Protein AF-A0A539D348-F1 (afdb_monomer)

Mean predicted aligned error: 15.84 Å

Sequence (169 aa):
MAIPADDLVQAFLWKHLVPAGDLLVGGRGRRAGFRRGLELEPGGPVRLVKGGTVKVPLRVPEHPILDKLHLELSDPPEGITLASVERSPGAMTLVLKAGDAAPEPGYADNLIVAVYLDQMVEPGKKKEKGKPKETAAPEVPEVKQKRRVQVGYLPAIPFELTGVAGKQK

Radius of gyration: 28.01 Å; Cα contacts (8 Å, |Δi|>4): 256; chains: 1; bounding box: 43×98×70 Å

Solvent-accessible surface area (backbone atoms only — not comparable to full-atom values): 11079 Å² total; per-residue (Å²): 134,89,76,94,78,86,90,79,86,80,92,75,87,85,80,81,87,72,84,75,92,72,87,85,82,83,85,89,60,103,70,50,77,69,72,74,44,60,39,72,62,92,76,75,62,46,71,39,26,72,64,33,73,38,80,46,57,26,40,32,68,80,53,95,58,63,86,47,52,46,79,43,70,49,87,58,60,63,39,50,44,76,74,48,75,51,79,53,94,47,31,37,31,40,30,39,31,27,34,84,64,31,71,61,64,73,46,68,53,69,49,38,34,36,32,28,35,64,38,76,49,75,90,76,80,81,84,74,90,75,89,83,91,83,90,78,88,77,96,68,84,85,73,71,52,67,46,76,38,80,75,50,66,54,75,68,44,45,31,33,32,33,88,55,90,72,77,85,125

pLDDT: mean 70.24, std 17.83, range [31.02, 91.0]

Nearest PDB structures (foldseek):
  1p53-assembly2_B  TM=5.307E-01  e=6.116E-02  Homo sapiens
  2c9a-assembly1_A  TM=5.011E-01  e=8.019E-02  Homo sapiens
  2oz4-assembly1_A  TM=5.112E-01  e=1.110E-01  Homo sapiens
  4oia-assembly1_A  TM=5.017E-01  e=2.245E-01  Homo sapiens
  1z7z-assembly1_I  TM=5.156E-01  e=3.656E-01  Homo sapiens

Foldseek 3Di:
DDDDDDDDDDDDPDDDDDDDPDDDDDDDDPPCPFQVFWAWDPDDAAEAEAQDKGKTKIFGADDPQVVQKDKFWDPDDWQKGFPDWDDDHRMIITIIGRYNRHDDAFDKDWIKMWIKGFDQDDPDDPPDPDDDDDDDDDDDDPPRDRDIDTPGIHPIRIHGYHNDPDDPD

Secondary structure (DSSP, 8-state):
-----------------PPPS--------TTHHHHTS-EE-SSSSEEEETT-EEEEEEE----TTGGGEEEEEESPPTTEEEEEEEEETTEEEEEEEE-TTPPPTT-EEEEEEEEEEEEE--S------S---------------EEEEEEEEPPPEEEEEESS-----

Structure (mmCIF, N/CA/C/O backbone):
data_AF-A0A539D348-F1
#
_entry.id   AF-A0A539D348-F1
#
loop_
_atom_site.group_PDB
_atom_site.id
_atom_site.type_symbol
_atom_site.label_atom_id
_atom_site.label_alt_id
_atom_site.label_comp_id
_atom_site.label_asym_id
_atom_site.label_entity_id
_atom_site.label_seq_id
_atom_site.pdbx_PDB_ins_code
_atom_site.Cartn_x
_atom_site.Cartn_y
_atom_site.Cartn_z
_atom_site.occupancy
_atom_site.B_iso_or_equiv
_atom_site.auth_seq_id
_atom_site.auth_comp_id
_atom_site.auth_asym_id
_atom_site.auth_atom_id
_atom_site.pdbx_PDB_model_num
ATOM 1 N N . MET A 1 1 ? -24.978 -76.503 -30.834 1.00 37.69 1 MET A N 1
ATOM 2 C CA . MET A 1 1 ? -23.836 -75.581 -30.646 1.00 37.69 1 MET A CA 1
ATOM 3 C C . MET A 1 1 ? -24.172 -74.261 -31.316 1.00 37.69 1 MET A C 1
ATOM 5 O O . MET A 1 1 ? -24.833 -74.300 -32.342 1.00 37.69 1 MET A O 1
ATOM 9 N N . ALA A 1 2 ? -23.672 -73.168 -30.731 1.00 42.31 2 ALA A N 1
ATOM 10 C CA . ALA A 1 2 ? -23.775 -71.765 -31.145 1.00 42.31 2 ALA A CA 1
ATOM 11 C C . ALA A 1 2 ? -25.169 -71.116 -31.012 1.00 42.31 2 ALA A C 1
ATOM 13 O O . ALA A 1 2 ? -26.148 -71.550 -31.609 1.00 42.31 2 ALA A O 1
ATOM 14 N N . ILE A 1 3 ? -25.215 -70.070 -30.185 1.00 47.94 3 ILE A N 1
ATOM 15 C CA . ILE A 1 3 ? -26.361 -69.200 -29.897 1.00 47.94 3 ILE A CA 1
ATOM 16 C C . ILE A 1 3 ? -25.990 -67.819 -30.464 1.00 47.94 3 ILE A C 1
ATOM 18 O O . ILE A 1 3 ? -24.858 -67.388 -30.224 1.00 47.94 3 ILE A O 1
ATOM 22 N N . PRO A 1 4 ? -26.868 -67.137 -31.222 1.00 47.34 4 PRO A N 1
ATOM 23 C CA . PRO A 1 4 ? -26.588 -65.791 -31.712 1.00 47.34 4 PRO A CA 1
ATOM 24 C C . PRO A 1 4 ? -26.564 -64.795 -30.545 1.00 47.34 4 PRO A C 1
ATOM 26 O O . PRO A 1 4 ? -27.421 -64.847 -29.664 1.00 47.34 4 PRO A O 1
ATOM 29 N N . ALA A 1 5 ? -25.569 -63.910 -30.535 1.00 64.06 5 ALA A N 1
ATOM 30 C CA . ALA A 1 5 ? -25.436 -62.828 -29.568 1.00 64.06 5 ALA A CA 1
ATOM 31 C C . ALA A 1 5 ? -25.594 -61.494 -30.301 1.00 64.06 5 ALA A C 1
ATOM 33 O O . ALA A 1 5 ? -24.906 -61.261 -31.294 1.00 64.06 5 ALA A O 1
ATOM 34 N N . ASP A 1 6 ? -26.489 -60.642 -29.808 1.00 58.69 6 ASP A N 1
ATOM 35 C CA . ASP A 1 6 ? -26.603 -59.262 -30.270 1.00 58.69 6 ASP A CA 1
ATOM 36 C C . ASP A 1 6 ? -25.549 -58.389 -29.578 1.00 58.69 6 ASP A C 1
ATOM 38 O O . ASP A 1 6 ? -25.358 -58.461 -28.361 1.00 58.69 6 ASP A O 1
ATOM 42 N N . ASP A 1 7 ? -24.868 -57.558 -30.369 1.00 52.66 7 ASP A N 1
ATOM 43 C CA . ASP A 1 7 ? -23.900 -56.570 -29.897 1.00 52.66 7 ASP A CA 1
ATOM 44 C C . ASP A 1 7 ? -24.631 -55.271 -29.527 1.00 52.66 7 ASP A C 1
ATOM 46 O O . ASP A 1 7 ? -25.045 -54.490 -30.387 1.00 52.66 7 ASP A O 1
ATOM 50 N N . LEU A 1 8 ? -24.835 -55.062 -28.225 1.00 56.28 8 LEU A N 1
ATOM 51 C CA . LEU A 1 8 ? -25.391 -53.831 -27.670 1.00 56.28 8 LEU A CA 1
ATOM 52 C C . LEU A 1 8 ? -24.298 -53.094 -26.898 1.00 56.28 8 LEU A C 1
ATOM 54 O O . LEU A 1 8 ? -24.002 -53.418 -25.748 1.00 56.28 8 LEU A O 1
ATOM 58 N N . VAL A 1 9 ? -23.732 -52.054 -27.507 1.00 60.88 9 VAL A N 1
ATOM 59 C CA . VAL A 1 9 ? -22.861 -51.109 -26.799 1.00 60.88 9 VAL A CA 1
ATOM 60 C C . VAL A 1 9 ? -23.666 -49.929 -26.255 1.00 60.88 9 VAL A C 1
ATOM 62 O O . VAL A 1 9 ? -24.394 -49.253 -26.979 1.00 60.88 9 VAL A O 1
ATOM 65 N N . GLN A 1 10 ? -23.491 -49.647 -24.962 1.00 69.06 10 GLN A N 1
ATOM 66 C CA . GLN A 1 10 ? -24.018 -48.467 -24.276 1.00 69.06 10 GLN A CA 1
ATOM 67 C C . GLN A 1 10 ? -22.854 -47.512 -23.965 1.00 69.06 10 GLN A C 1
ATOM 69 O O . GLN A 1 10 ? -21.947 -47.852 -23.208 1.00 69.06 10 GLN A O 1
ATOM 74 N N . ALA A 1 11 ? -22.860 -46.308 -24.545 1.00 56.47 11 ALA A N 1
ATOM 75 C CA . ALA A 1 11 ? -21.804 -45.316 -24.349 1.00 56.47 11 ALA A CA 1
ATOM 76 C C . ALA A 1 11 ? -22.177 -44.304 -23.254 1.00 56.47 11 ALA A C 1
ATOM 78 O O . ALA A 1 11 ? -22.880 -43.335 -23.520 1.00 56.47 11 ALA A O 1
ATOM 79 N N . PHE A 1 12 ? -21.642 -44.479 -22.043 1.00 64.75 12 PHE A N 1
ATOM 80 C CA . PHE A 1 12 ? -21.545 -43.399 -21.054 1.00 64.75 12 PHE A CA 1
ATOM 81 C C . PHE A 1 12 ? -20.186 -43.459 -20.358 1.00 64.75 12 PHE A C 1
ATOM 83 O O . PHE A 1 12 ? -20.025 -44.055 -19.298 1.00 64.75 12 PHE A O 1
ATOM 90 N N . LEU A 1 13 ? -19.178 -42.831 -20.964 1.00 49.59 13 LEU A N 1
ATOM 91 C CA . LEU A 1 13 ? -17.936 -42.542 -20.258 1.00 49.59 13 LEU A CA 1
ATOM 92 C C . LEU A 1 13 ? -18.181 -41.337 -19.338 1.00 49.59 13 LEU A C 1
ATOM 94 O O . LEU A 1 13 ? -18.102 -40.189 -19.777 1.00 49.59 13 LEU A O 1
ATOM 98 N N . TRP A 1 14 ? -18.499 -41.586 -18.068 1.00 48.38 14 TRP A N 1
ATOM 99 C CA . TRP A 1 14 ? -18.578 -40.530 -17.059 1.00 48.38 14 TRP A CA 1
ATOM 100 C C . TRP A 1 14 ? -17.188 -39.932 -16.804 1.00 48.38 14 TRP A C 1
ATOM 102 O O . TRP A 1 14 ? -16.287 -40.596 -16.294 1.00 48.38 14 TRP A O 1
ATOM 112 N N . LYS A 1 15 ? -17.011 -38.654 -17.160 1.00 63.09 15 LYS A N 1
ATOM 113 C CA . LYS A 1 15 ? -15.868 -37.834 -16.742 1.00 63.09 15 LYS A CA 1
ATOM 114 C C . LYS A 1 15 ? -16.348 -36.809 -15.720 1.00 63.09 15 LYS A C 1
ATOM 116 O O . LYS A 1 15 ? -16.982 -35.825 -16.080 1.00 63.09 15 LYS A O 1
ATOM 121 N N . HIS A 1 16 ? -16.032 -37.034 -14.453 1.00 65.56 16 HIS A N 1
ATOM 122 C CA . HIS A 1 16 ? -16.182 -36.048 -13.381 1.00 65.56 16 HIS A CA 1
ATOM 123 C C . HIS A 1 16 ? -14.889 -35.225 -13.307 1.00 65.56 16 HIS A C 1
ATOM 125 O O . HIS A 1 16 ? -13.806 -35.793 -13.153 1.00 65.56 16 HIS A O 1
ATOM 131 N N . LEU A 1 17 ? -14.985 -33.899 -13.434 1.00 58.25 17 LEU A N 1
ATOM 132 C CA . LEU A 1 17 ? -13.872 -32.996 -13.134 1.00 58.25 17 LEU A CA 1
ATOM 133 C C . LEU A 1 17 ? -13.769 -32.865 -11.612 1.00 58.25 17 LEU A C 1
ATOM 135 O O . LEU A 1 17 ? -14.694 -32.377 -10.968 1.00 58.25 17 LEU A O 1
ATOM 139 N N . VAL A 1 18 ? -12.657 -33.324 -11.044 1.00 71.38 18 VAL A N 1
ATOM 140 C CA . VAL A 1 18 ? -12.351 -33.138 -9.621 1.00 71.38 18 VAL A CA 1
ATOM 141 C C . VAL A 1 18 ? -11.630 -31.795 -9.461 1.00 71.38 18 VAL A C 1
ATOM 143 O O . VAL A 1 18 ? -10.751 -31.499 -10.278 1.00 71.38 18 VAL A O 1
ATOM 146 N N . PRO A 1 19 ? -11.971 -30.972 -8.451 1.00 66.31 19 PRO A N 1
ATOM 147 C CA . PRO A 1 19 ? -11.222 -29.759 -8.148 1.00 66.31 19 PRO A CA 1
ATOM 148 C C . PRO A 1 19 ? -9.735 -30.076 -7.956 1.00 66.31 19 PRO A C 1
ATOM 150 O O . PRO A 1 19 ? -9.380 -30.988 -7.209 1.00 66.31 19 PRO A O 1
ATOM 153 N N . ALA A 1 20 ? -8.862 -29.339 -8.641 1.00 70.44 20 ALA A N 1
ATOM 154 C CA . ALA A 1 20 ? -7.431 -29.421 -8.378 1.00 70.44 20 ALA A CA 1
ATOM 155 C C . ALA A 1 20 ? -7.153 -28.903 -6.956 1.00 70.44 20 ALA A C 1
ATOM 157 O O . ALA A 1 20 ? -7.705 -27.876 -6.567 1.00 70.44 20 ALA A O 1
ATOM 158 N N . GLY A 1 21 ? -6.318 -29.621 -6.196 1.00 68.00 21 GLY A N 1
ATOM 159 C CA . GLY A 1 21 ? -6.021 -29.288 -4.797 1.00 68.00 21 GLY A CA 1
ATOM 160 C C . GLY A 1 21 ? -5.325 -27.938 -4.626 1.00 68.00 21 GLY A C 1
ATOM 161 O O . GLY A 1 21 ? -5.661 -27.206 -3.707 1.00 68.00 21 GLY A O 1
ATOM 162 N N . ASP A 1 22 ? -4.436 -27.581 -5.558 1.00 58.84 22 ASP A N 1
ATOM 163 C CA . ASP A 1 22 ? -3.673 -26.336 -5.517 1.00 58.84 22 ASP A CA 1
ATOM 164 C C . ASP A 1 22 ? -3.619 -25.670 -6.895 1.00 58.84 22 ASP A C 1
ATOM 166 O O . ASP A 1 22 ? -3.422 -26.321 -7.927 1.00 58.84 22 ASP A O 1
ATOM 170 N N . LEU A 1 23 ? -3.745 -24.343 -6.908 1.00 58.50 23 LEU A N 1
ATOM 171 C CA . LEU A 1 23 ? -3.564 -23.511 -8.093 1.00 58.50 23 LEU A CA 1
ATOM 172 C C . LEU A 1 23 ? -2.229 -22.764 -7.983 1.00 58.50 23 LEU A C 1
ATOM 174 O O . LEU A 1 23 ? -2.104 -21.790 -7.243 1.00 58.50 23 LEU A O 1
ATOM 178 N N . LEU A 1 24 ? -1.222 -23.199 -8.741 1.00 61.78 24 LEU A N 1
ATOM 179 C CA . LEU A 1 24 ? 0.083 -22.537 -8.788 1.00 61.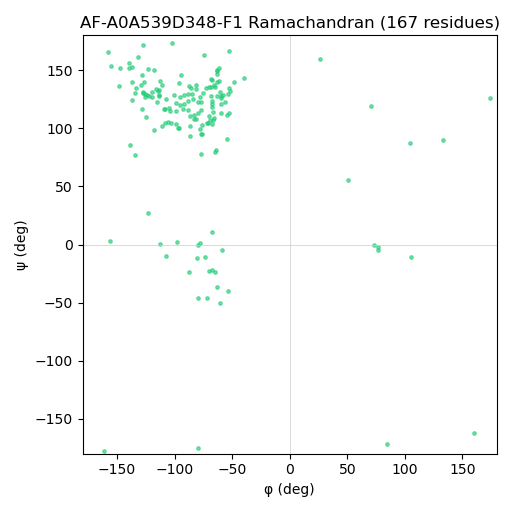78 24 LEU A CA 1
ATOM 180 C C . LEU A 1 24 ? 0.116 -21.495 -9.913 1.00 61.78 24 LEU A C 1
ATOM 182 O O . LEU A 1 24 ? -0.041 -21.824 -11.088 1.00 61.78 24 LEU A O 1
ATOM 186 N N . VAL A 1 25 ? 0.372 -20.231 -9.566 1.00 59.22 25 VAL A N 1
ATOM 187 C CA . VAL A 1 25 ? 0.508 -19.135 -10.538 1.00 59.22 25 VAL A CA 1
ATOM 188 C C . VAL A 1 25 ? 1.981 -18.772 -10.724 1.00 59.22 25 VAL A C 1
ATOM 190 O O . VAL A 1 25 ? 2.637 -18.257 -9.822 1.00 59.22 25 VAL A O 1
ATOM 193 N N . GLY A 1 26 ? 2.504 -19.000 -11.931 1.00 55.69 26 GLY A N 1
ATOM 194 C CA . GLY A 1 26 ? 3.859 -18.608 -12.327 1.00 55.69 26 GLY A CA 1
ATOM 195 C C . GLY A 1 26 ? 3.883 -17.276 -13.080 1.00 55.69 26 GLY A C 1
ATOM 196 O O . GLY A 1 26 ? 3.634 -17.228 -14.284 1.00 55.69 26 GLY A O 1
ATOM 197 N N . GLY A 1 27 ? 4.227 -16.178 -12.407 1.00 57.44 27 GLY A N 1
ATOM 198 C CA . GLY A 1 27 ? 4.362 -14.866 -13.049 1.00 57.44 27 GLY A CA 1
ATOM 199 C C . GLY A 1 27 ? 5.675 -14.712 -13.829 1.00 57.44 27 GLY A C 1
ATOM 200 O O . GLY A 1 27 ? 6.708 -14.376 -13.249 1.00 57.44 27 GLY A O 1
ATOM 201 N N . ARG A 1 28 ? 5.668 -14.882 -15.160 1.00 50.03 28 ARG A N 1
ATOM 202 C CA . ARG A 1 28 ? 6.849 -14.603 -16.005 1.00 50.03 28 ARG A CA 1
ATOM 203 C C . ARG A 1 28 ? 6.884 -13.126 -16.418 1.00 50.03 28 ARG A C 1
ATOM 205 O O . ARG A 1 28 ? 6.300 -12.737 -17.423 1.00 50.03 28 ARG A O 1
ATOM 212 N N . GLY A 1 29 ? 7.593 -12.290 -15.654 1.00 50.38 29 GLY A N 1
ATOM 213 C CA . GLY A 1 29 ? 7.714 -10.851 -15.924 1.00 50.38 29 GLY A CA 1
ATOM 214 C C . GLY A 1 29 ? 9.158 -10.343 -15.955 1.00 50.38 29 GLY A C 1
ATOM 215 O O . GLY A 1 29 ? 9.827 -10.291 -14.929 1.00 50.38 29 GLY A O 1
ATOM 216 N N . ARG A 1 30 ? 9.612 -9.847 -17.115 1.00 52.16 30 ARG A N 1
ATOM 217 C CA . ARG A 1 30 ? 10.934 -9.216 -17.363 1.00 52.16 30 ARG A CA 1
ATOM 218 C C . ARG A 1 30 ? 11.141 -7.859 -16.645 1.00 52.16 30 ARG A C 1
ATOM 220 O O . ARG A 1 30 ? 12.076 -7.138 -16.964 1.00 52.16 30 ARG A O 1
ATOM 227 N N . ARG A 1 31 ? 10.251 -7.484 -15.716 1.00 52.47 31 ARG A N 1
ATOM 228 C CA . ARG A 1 31 ? 10.205 -6.189 -14.998 1.00 52.47 31 ARG A CA 1
ATOM 229 C C . ARG A 1 31 ? 10.259 -6.359 -13.471 1.00 52.47 31 ARG A C 1
ATOM 231 O O . ARG A 1 31 ? 9.721 -5.546 -12.729 1.00 52.47 31 ARG A O 1
ATOM 238 N N . ALA A 1 32 ? 10.872 -7.444 -13.003 1.00 51.22 32 ALA A N 1
ATOM 239 C CA . ALA A 1 32 ? 10.893 -7.818 -11.590 1.00 51.22 32 ALA A CA 1
ATOM 240 C C . ALA A 1 32 ? 11.812 -6.949 -10.706 1.00 51.22 32 ALA A C 1
ATOM 242 O O . ALA A 1 32 ? 11.725 -7.058 -9.491 1.00 51.22 32 ALA A O 1
ATOM 243 N N . GLY A 1 33 ? 12.668 -6.096 -11.283 1.00 53.50 33 GLY A N 1
ATOM 244 C CA . GLY A 1 33 ? 13.679 -5.347 -10.524 1.00 53.50 33 GLY A CA 1
ATOM 245 C C . GLY A 1 33 ? 13.088 -4.420 -9.460 1.00 53.50 33 GLY A C 1
ATOM 246 O O . GLY A 1 33 ? 13.465 -4.511 -8.302 1.00 53.50 33 GLY A O 1
ATOM 247 N N . PHE A 1 34 ? 12.105 -3.594 -9.831 1.00 55.59 34 PHE A N 1
ATOM 248 C CA . PHE A 1 34 ? 11.458 -2.690 -8.877 1.00 55.59 34 PHE A CA 1
ATOM 249 C C . PHE A 1 34 ? 10.562 -3.449 -7.890 1.00 55.59 34 PHE A C 1
ATOM 251 O O . PHE A 1 34 ? 10.666 -3.258 -6.691 1.00 55.59 34 PHE A O 1
ATOM 258 N N . ARG A 1 35 ? 9.727 -4.377 -8.379 1.00 55.38 35 ARG A N 1
ATOM 259 C CA . ARG A 1 35 ? 8.721 -5.076 -7.557 1.00 55.38 35 ARG A CA 1
ATOM 260 C C . ARG A 1 35 ? 9.309 -5.966 -6.455 1.00 55.38 35 ARG A C 1
ATOM 262 O O . ARG A 1 35 ? 8.604 -6.264 -5.505 1.00 55.38 35 ARG A O 1
ATOM 269 N N . ARG A 1 36 ? 10.557 -6.427 -6.596 1.00 56.88 36 ARG A N 1
ATOM 270 C CA . ARG A 1 36 ? 11.183 -7.380 -5.663 1.00 56.88 36 ARG A CA 1
ATOM 271 C C . ARG A 1 36 ? 11.737 -6.758 -4.384 1.00 56.88 36 ARG A C 1
ATOM 273 O O . ARG A 1 36 ? 12.098 -7.515 -3.497 1.00 56.88 36 ARG A O 1
ATOM 280 N N . GLY A 1 37 ? 11.836 -5.434 -4.301 1.00 62.59 37 GLY A N 1
ATOM 281 C CA . GLY A 1 37 ? 12.441 -4.777 -3.142 1.00 62.59 37 GLY A CA 1
ATOM 282 C C . GLY A 1 37 ? 11.487 -3.958 -2.282 1.00 62.59 37 GLY A C 1
ATOM 283 O O . GLY A 1 37 ? 11.953 -3.354 -1.325 1.00 62.59 37 GLY A O 1
ATOM 284 N N . LEU A 1 38 ? 10.194 -3.890 -2.623 1.00 71.88 38 LEU A N 1
ATOM 285 C CA . LEU A 1 38 ? 9.224 -3.182 -1.790 1.00 71.88 38 LEU A CA 1
ATOM 286 C C . LEU A 1 38 ? 8.767 -4.107 -0.675 1.00 71.88 38 LEU A C 1
ATOM 288 O O . LEU A 1 38 ? 8.069 -5.088 -0.929 1.00 71.88 38 LEU A O 1
ATOM 292 N N . GLU A 1 39 ? 9.158 -3.770 0.543 1.00 78.19 39 GLU A N 1
ATOM 293 C CA . GLU A 1 39 ? 8.853 -4.546 1.734 1.00 78.19 39 GLU A CA 1
ATOM 294 C C . GLU A 1 39 ? 8.140 -3.651 2.746 1.00 78.19 39 GLU A C 1
ATOM 296 O O . GLU A 1 39 ? 8.586 -2.542 3.046 1.00 78.19 39 GLU A O 1
ATOM 301 N N . LEU A 1 40 ? 6.999 -4.123 3.247 1.00 80.69 40 LEU A N 1
ATOM 302 C CA . LEU A 1 40 ? 6.325 -3.490 4.373 1.00 80.69 40 LEU A CA 1
ATOM 303 C C . LEU A 1 40 ? 7.158 -3.732 5.629 1.00 80.69 40 LEU A C 1
ATOM 305 O O . LEU A 1 40 ? 7.623 -4.851 5.843 1.00 80.69 40 LEU A O 1
ATOM 309 N N . GLU A 1 41 ? 7.355 -2.702 6.452 1.00 75.75 41 GLU A N 1
ATOM 310 C CA . GLU A 1 41 ? 8.101 -2.890 7.690 1.00 75.75 41 GLU A CA 1
ATOM 311 C C . GLU A 1 41 ? 7.405 -3.944 8.576 1.00 75.75 41 GLU A C 1
ATOM 313 O O . GLU A 1 41 ? 6.195 -3.852 8.808 1.00 75.75 41 GLU A O 1
ATOM 318 N N . PRO A 1 42 ? 8.125 -4.981 9.042 1.00 61.91 42 PRO A N 1
ATOM 319 C CA . PRO A 1 42 ? 7.519 -6.044 9.830 1.00 61.91 42 PRO A CA 1
ATOM 320 C C . PRO A 1 42 ? 7.033 -5.491 11.176 1.00 61.91 42 PRO A C 1
ATOM 322 O O . PRO A 1 42 ? 7.835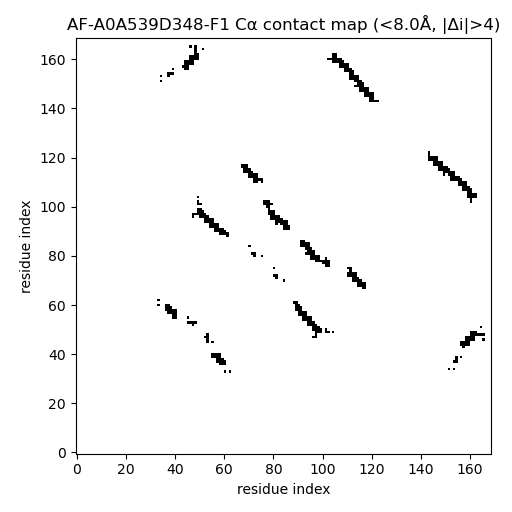 -5.166 12.047 1.00 61.91 42 PRO A O 1
ATOM 325 N N . GLY A 1 43 ? 5.712 -5.389 11.347 1.00 67.06 43 GLY A N 1
ATOM 326 C CA . GLY A 1 43 ? 5.109 -4.816 12.560 1.00 67.06 43 GLY A CA 1
ATOM 327 C C . GLY A 1 43 ? 3.680 -5.270 12.876 1.00 67.06 43 GLY A C 1
ATOM 328 O O . GLY A 1 43 ? 3.104 -4.805 13.857 1.00 67.06 43 GLY A O 1
ATOM 329 N N . GLY A 1 44 ? 3.110 -6.189 12.088 1.00 77.44 44 GLY A N 1
ATOM 330 C CA . GLY A 1 44 ? 1.710 -6.609 12.218 1.00 77.44 44 GLY A CA 1
ATOM 331 C C . GLY A 1 44 ? 0.727 -5.685 11.480 1.00 77.44 44 GLY A C 1
ATOM 332 O O . GLY A 1 44 ? 1.159 -4.833 10.701 1.00 77.44 44 GLY A O 1
A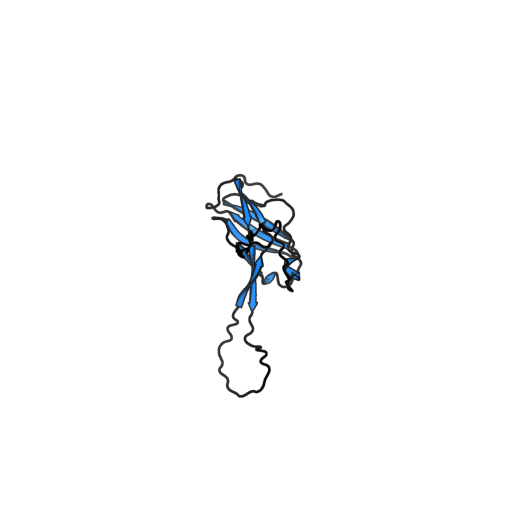TOM 333 N N . PRO A 1 45 ? -0.592 -5.872 11.672 1.00 82.81 45 PRO A N 1
ATOM 334 C CA . PRO A 1 45 ? -1.607 -5.071 10.995 1.00 82.81 45 PRO A CA 1
ATOM 335 C C . PRO A 1 45 ? -1.521 -3.594 11.394 1.00 82.81 45 PRO A C 1
ATOM 337 O O . PRO A 1 45 ? -1.317 -3.240 12.560 1.00 82.81 45 PRO A O 1
ATOM 340 N N . VAL A 1 46 ? -1.703 -2.715 10.412 1.00 86.12 46 VAL A N 1
ATOM 341 C CA . VAL A 1 46 ? -1.728 -1.266 10.598 1.00 86.12 46 VAL A CA 1
ATOM 342 C C . VAL A 1 46 ? -2.970 -0.886 11.398 1.00 86.12 46 VAL A C 1
ATOM 344 O O . VAL A 1 46 ? -4.098 -1.080 10.955 1.00 86.12 46 VAL A O 1
ATOM 347 N N . ARG A 1 47 ? -2.773 -0.302 12.579 1.00 88.38 47 ARG A N 1
ATOM 348 C CA . ARG A 1 47 ? -3.878 0.154 13.429 1.00 88.38 47 ARG A CA 1
ATOM 349 C C . ARG A 1 47 ? -4.338 1.535 12.986 1.00 88.38 47 ARG A C 1
ATOM 351 O O . ARG A 1 47 ? -3.638 2.525 13.195 1.00 88.38 47 ARG A O 1
ATOM 358 N N . LEU A 1 48 ? -5.513 1.590 12.373 1.00 87.19 48 LEU A N 1
ATOM 359 C CA . LEU A 1 48 ? -6.186 2.829 12.000 1.00 87.19 48 LEU A CA 1
ATOM 360 C C . LEU A 1 48 ? -7.163 3.229 13.098 1.00 87.19 48 LEU A C 1
ATOM 362 O O . LEU A 1 48 ? -7.769 2.385 13.748 1.00 87.19 48 LEU A O 1
ATOM 366 N N . VAL A 1 49 ? -7.321 4.529 13.302 1.00 86.44 49 VAL A N 1
ATOM 367 C CA . VAL A 1 49 ? -8.270 5.092 14.266 1.00 86.44 49 VAL A CA 1
ATOM 368 C C . VAL A 1 49 ? -9.282 5.872 13.459 1.00 86.44 49 VAL A C 1
ATOM 370 O O . VAL A 1 49 ? -8.891 6.628 12.570 1.00 86.44 49 VAL A O 1
ATOM 373 N N . LYS A 1 50 ? -10.568 5.704 13.751 1.00 84.81 50 LYS A N 1
ATOM 374 C CA . LYS A 1 50 ? -11.623 6.466 13.079 1.00 84.81 50 LYS A CA 1
ATOM 375 C C . LYS A 1 50 ? -11.404 7.974 13.282 1.00 84.81 50 LYS A C 1
ATOM 377 O O . LYS A 1 50 ? -11.164 8.415 14.402 1.00 84.81 50 LYS A O 1
ATOM 382 N N . GLY A 1 51 ? -11.418 8.746 12.195 1.00 81.62 51 GLY A N 1
ATOM 383 C CA . GLY A 1 51 ? -11.062 10.174 12.183 1.00 81.62 51 GLY A CA 1
ATOM 384 C C . GLY A 1 51 ? -9.551 10.466 12.240 1.00 81.62 51 GLY A C 1
ATOM 385 O O . GLY A 1 51 ? -9.145 11.629 12.206 1.00 81.62 51 GLY A O 1
ATOM 386 N N . GLY A 1 52 ? -8.709 9.436 12.339 1.00 85.00 52 GLY A N 1
ATOM 387 C CA . GLY A 1 52 ? -7.267 9.542 12.524 1.00 85.00 52 GLY A CA 1
ATOM 388 C C . GLY A 1 52 ? -6.449 9.297 11.257 1.00 85.00 52 GLY A C 1
ATOM 389 O O . GLY A 1 52 ? -6.946 8.882 10.207 1.00 85.00 52 GLY A O 1
ATOM 390 N N . THR A 1 53 ? -5.146 9.524 11.399 1.00 88.25 53 THR A N 1
ATOM 391 C CA . THR A 1 53 ? -4.147 9.323 10.348 1.00 88.25 53 THR A CA 1
ATOM 392 C C . THR A 1 53 ? -3.031 8.427 10.876 1.00 88.25 53 THR A C 1
ATOM 394 O O . THR A 1 53 ? -2.598 8.598 12.016 1.00 88.25 53 THR A O 1
ATOM 397 N N . VAL A 1 54 ? -2.541 7.500 10.055 1.00 89.44 54 VAL A N 1
ATOM 398 C CA . VAL A 1 54 ? -1.455 6.571 10.398 1.00 89.44 54 VAL A CA 1
ATOM 399 C C . VAL A 1 54 ? -0.360 6.615 9.336 1.00 89.44 54 VAL A C 1
ATOM 401 O O . VAL A 1 54 ? -0.638 6.812 8.149 1.00 89.44 54 VAL A O 1
ATOM 404 N N . LYS A 1 55 ? 0.893 6.439 9.764 1.00 90.12 55 LYS A N 1
ATOM 405 C CA . LYS A 1 55 ? 2.050 6.357 8.871 1.00 90.12 55 LYS A CA 1
ATOM 406 C C . LYS A 1 55 ? 2.443 4.894 8.688 1.00 90.12 55 LYS A C 1
ATOM 408 O O . LYS A 1 55 ? 2.614 4.166 9.662 1.00 90.12 55 LYS A O 1
ATOM 413 N N . VAL A 1 56 ? 2.585 4.474 7.438 1.00 87.69 56 VAL A N 1
ATOM 414 C CA . VAL A 1 56 ? 2.976 3.114 7.065 1.00 87.69 56 VAL A CA 1
ATOM 415 C C . VAL A 1 56 ? 4.300 3.183 6.307 1.00 87.69 56 VAL A C 1
ATOM 417 O O . VAL A 1 56 ? 4.300 3.525 5.120 1.00 87.69 56 VAL A O 1
ATOM 420 N N . PRO A 1 57 ? 5.431 2.928 6.984 1.00 87.94 57 PRO A N 1
ATOM 421 C CA . PRO A 1 57 ? 6.736 2.906 6.344 1.00 87.94 57 PRO A CA 1
ATOM 422 C C . PRO A 1 57 ? 6.896 1.655 5.470 1.00 87.94 57 PRO A C 1
ATOM 424 O O . PRO A 1 57 ? 6.582 0.529 5.860 1.00 87.94 57 PRO A O 1
ATOM 427 N N . LEU A 1 58 ? 7.413 1.867 4.267 1.00 86.50 58 LEU A N 1
ATOM 428 C CA . LEU A 1 58 ? 7.79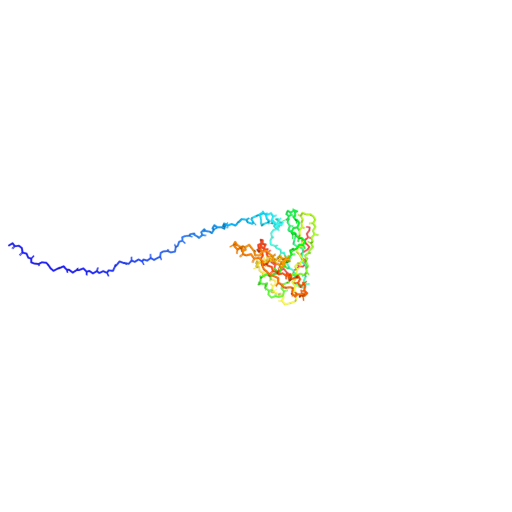4 0.843 3.307 1.00 86.50 58 LEU A CA 1
ATOM 429 C C . LEU A 1 58 ? 9.285 0.984 3.025 1.00 86.50 58 LEU A C 1
ATOM 431 O O . LEU A 1 58 ? 9.768 2.075 2.706 1.00 86.50 58 LEU A O 1
ATOM 435 N N . ARG A 1 59 ? 10.014 -0.126 3.081 1.00 85.19 59 ARG A N 1
ATOM 436 C CA . ARG A 1 59 ? 11.385 -0.191 2.579 1.00 85.19 59 ARG A CA 1
ATOM 437 C C . ARG A 1 59 ? 11.323 -0.312 1.071 1.00 85.19 59 ARG A C 1
ATOM 439 O O . ARG A 1 59 ? 10.624 -1.177 0.544 1.00 85.19 59 ARG A O 1
ATOM 446 N N . VAL A 1 60 ? 12.026 0.576 0.380 1.00 84.50 60 VAL A N 1
ATOM 447 C CA . VAL A 1 60 ? 12.068 0.591 -1.082 1.00 84.50 60 VAL A CA 1
ATOM 448 C C . VAL A 1 60 ? 13.520 0.747 -1.532 1.00 84.50 60 VAL A C 1
ATOM 450 O O . VAL A 1 60 ? 14.231 1.586 -0.982 1.00 84.50 60 VAL A O 1
ATOM 453 N N . PRO A 1 61 ? 14.009 -0.019 -2.522 1.00 80.25 61 PRO A N 1
ATOM 454 C CA . PRO A 1 61 ? 15.360 0.173 -3.023 1.00 80.25 61 PRO A CA 1
ATOM 455 C C . PRO A 1 61 ? 15.435 1.521 -3.725 1.00 80.25 61 PRO A C 1
ATOM 457 O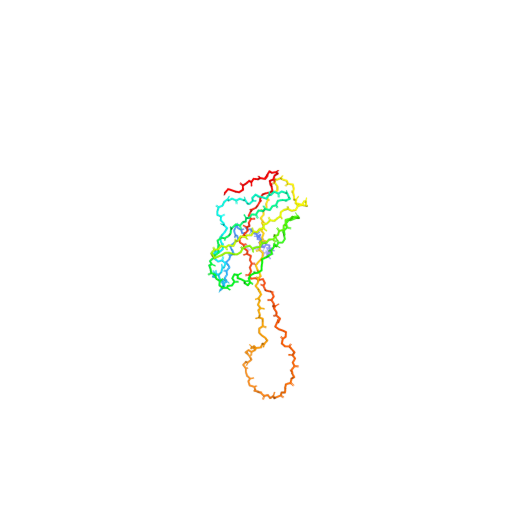 O . PRO A 1 61 ? 14.510 1.891 -4.456 1.00 80.25 61 PRO A O 1
ATOM 460 N N . GLU A 1 62 ? 16.545 2.229 -3.556 1.00 79.06 62 GLU A N 1
ATOM 461 C CA . GLU A 1 62 ? 16.762 3.478 -4.273 1.00 79.06 62 GLU A CA 1
ATOM 462 C C . GLU A 1 62 ? 16.729 3.237 -5.783 1.00 79.06 62 GLU A C 1
ATOM 464 O O . GLU A 1 62 ? 17.488 2.440 -6.338 1.00 79.06 62 GLU A O 1
ATOM 469 N N . HIS A 1 63 ? 15.807 3.917 -6.462 1.00 78.69 63 HIS A N 1
ATOM 470 C CA . HIS A 1 63 ? 15.665 3.820 -7.905 1.00 78.69 63 HIS A CA 1
ATOM 471 C C . HIS A 1 63 ? 15.161 5.153 -8.478 1.00 78.69 63 HIS A C 1
ATOM 473 O O . HIS A 1 63 ? 14.148 5.660 -7.994 1.00 78.69 63 HIS A O 1
ATOM 479 N N . PRO A 1 64 ? 15.722 5.659 -9.598 1.00 77.38 64 PRO A N 1
ATOM 480 C CA . PRO A 1 64 ? 15.282 6.905 -10.258 1.00 77.38 64 PRO A CA 1
ATOM 481 C C . PRO A 1 64 ? 13.819 6.941 -10.729 1.00 77.38 64 PRO A C 1
ATOM 483 O O . PRO A 1 64 ? 13.355 7.925 -11.298 1.00 77.38 64 PRO A O 1
ATOM 486 N N . ILE A 1 65 ? 13.105 5.822 -10.600 1.00 77.88 65 ILE A N 1
ATOM 487 C CA . ILE A 1 65 ? 11.705 5.705 -11.004 1.00 77.88 65 ILE A CA 1
ATOM 488 C C . ILE A 1 65 ? 10.783 6.141 -9.861 1.00 77.88 65 ILE A C 1
ATOM 490 O O . ILE A 1 65 ? 9.672 6.568 -10.155 1.00 77.88 65 ILE A O 1
ATOM 494 N N . LEU A 1 66 ? 11.235 6.088 -8.599 1.00 80.00 66 LEU A N 1
ATOM 495 C CA . LEU A 1 66 ? 10.427 6.382 -7.409 1.00 80.00 66 LEU A CA 1
ATOM 496 C C . LEU A 1 66 ? 9.747 7.758 -7.469 1.00 80.00 66 LEU A C 1
ATOM 498 O O . LEU A 1 66 ? 8.567 7.867 -7.137 1.00 80.00 66 LEU A O 1
ATOM 502 N N . ASP A 1 67 ? 10.448 8.771 -7.978 1.00 81.31 67 ASP A N 1
ATOM 503 C CA . ASP A 1 67 ? 9.926 10.139 -8.113 1.00 81.31 67 ASP A CA 1
ATOM 504 C C . ASP A 1 67 ? 8.798 10.262 -9.145 1.00 81.31 67 ASP A C 1
ATOM 506 O O . ASP A 1 67 ? 8.001 11.195 -9.099 1.00 81.31 67 ASP A O 1
ATOM 510 N N . LYS A 1 68 ? 8.714 9.311 -10.082 1.00 81.06 68 LYS A N 1
ATOM 511 C CA . LYS A 1 68 ? 7.718 9.275 -11.167 1.00 81.06 68 LYS A CA 1
ATOM 512 C C . LYS A 1 68 ? 6.526 8.369 -10.851 1.00 81.06 68 LYS A C 1
ATOM 514 O O . LYS A 1 68 ? 5.677 8.153 -11.719 1.00 81.06 68 LYS A O 1
ATOM 519 N N . LEU A 1 69 ? 6.497 7.773 -9.657 1.00 84.00 69 LEU A N 1
ATOM 520 C CA . LEU A 1 69 ? 5.423 6.880 -9.243 1.00 84.00 69 LEU A CA 1
ATOM 521 C C . LEU A 1 69 ? 4.266 7.661 -8.648 1.00 84.00 69 LEU A C 1
ATOM 523 O O . LEU A 1 69 ? 4.453 8.480 -7.756 1.00 84.00 69 LEU A O 1
ATOM 527 N N . HIS A 1 70 ? 3.060 7.314 -9.060 1.00 86.94 70 HIS A N 1
ATOM 528 C CA . HIS A 1 70 ? 1.823 7.783 -8.462 1.00 86.94 70 HIS A CA 1
ATOM 529 C C . HIS A 1 70 ? 1.126 6.596 -7.809 1.00 86.94 70 HIS A C 1
ATOM 531 O O . HIS A 1 70 ? 0.960 5.552 -8.441 1.00 86.94 70 HIS A O 1
ATOM 537 N N . LEU A 1 71 ? 0.748 6.747 -6.544 1.00 88.31 71 LEU A N 1
ATOM 538 C CA . LEU A 1 71 ? 0.120 5.695 -5.755 1.00 88.31 71 LEU A CA 1
ATOM 539 C C . LEU A 1 71 ? -1.330 6.053 -5.487 1.00 88.31 71 LEU A C 1
ATOM 541 O O . LEU A 1 71 ? -1.627 7.197 -5.149 1.00 88.31 71 LEU A O 1
ATOM 545 N N . GLU A 1 72 ? -2.205 5.069 -5.619 1.00 88.81 72 GLU A N 1
ATOM 546 C CA . GLU A 1 72 ? -3.625 5.195 -5.299 1.00 88.81 72 GLU A CA 1
ATOM 547 C C . GLU A 1 72 ? -4.113 3.929 -4.612 1.00 88.81 72 GLU A C 1
ATOM 549 O O . GLU A 1 72 ? -3.584 2.843 -4.855 1.00 88.81 72 GLU A O 1
ATOM 554 N N . LEU A 1 73 ? -5.134 4.063 -3.769 1.00 88.88 73 LEU A N 1
ATOM 555 C CA . LEU A 1 73 ? -5.828 2.904 -3.225 1.00 88.88 73 LEU A CA 1
ATOM 556 C C . LEU A 1 73 ? -6.736 2.314 -4.302 1.00 88.88 73 LEU A C 1
ATOM 558 O O . LEU A 1 73 ? -7.489 3.033 -4.957 1.00 88.88 73 LEU A O 1
ATOM 562 N N . SER A 1 74 ? -6.630 1.005 -4.488 1.00 86.94 74 SER A N 1
ATOM 563 C CA . SER A 1 74 ? -7.509 0.229 -5.351 1.00 86.94 74 SER A CA 1
ATOM 564 C C . SER A 1 74 ? -8.608 -0.359 -4.486 1.00 86.94 74 SER A C 1
ATOM 566 O O . SER A 1 74 ? -8.296 -1.131 -3.587 1.00 86.94 74 SER A O 1
ATOM 568 N N . ASP A 1 75 ? -9.855 -0.007 -4.790 1.00 84.62 75 ASP A N 1
ATOM 569 C CA . ASP A 1 75 ? -11.042 -0.473 -4.062 1.00 84.62 75 ASP A CA 1
ATOM 570 C C . ASP A 1 75 ? -10.935 -0.280 -2.532 1.00 84.62 75 ASP A C 1
ATOM 572 O O . ASP A 1 75 ? -10.987 -1.246 -1.770 1.00 84.62 75 ASP A O 1
ATOM 576 N N . PRO A 1 76 ? -10.674 0.955 -2.048 1.00 85.31 76 PRO A N 1
ATOM 577 C CA . PRO A 1 76 ? -10.599 1.192 -0.617 1.00 85.31 76 PRO A CA 1
ATOM 578 C C . PRO A 1 76 ? -11.982 1.028 0.032 1.00 85.31 76 PRO A C 1
ATOM 580 O O . PRO A 1 76 ? -12.975 1.500 -0.525 1.00 85.31 76 PRO A O 1
ATOM 583 N N . PRO A 1 77 ? -12.053 0.458 1.245 1.00 83.62 77 PRO A N 1
ATOM 584 C CA . PRO A 1 77 ? -13.281 0.455 2.027 1.00 83.62 77 PRO A CA 1
ATOM 585 C C . PRO A 1 77 ? -13.718 1.891 2.350 1.00 83.62 77 PRO A C 1
ATOM 587 O O . PRO A 1 77 ? -12.893 2.811 2.441 1.00 83.62 77 PRO A O 1
ATOM 590 N N . GLU A 1 78 ? -15.027 2.085 2.518 1.00 82.31 78 GLU A N 1
ATOM 591 C CA . GLU A 1 78 ? -15.623 3.412 2.677 1.00 82.31 78 GLU A CA 1
ATOM 592 C C . GLU A 1 78 ? -14.943 4.221 3.792 1.00 82.31 78 GLU A C 1
ATOM 594 O O . GLU A 1 78 ? -14.627 3.724 4.870 1.00 82.31 78 GLU A O 1
ATOM 599 N N . GLY A 1 79 ? -14.651 5.492 3.515 1.00 82.12 79 GLY A N 1
ATOM 600 C CA . GLY A 1 79 ? -14.010 6.386 4.477 1.00 82.12 79 GLY A CA 1
ATOM 601 C C . GLY A 1 79 ? -12.501 6.192 4.675 1.00 82.12 79 GLY A C 1
ATOM 602 O O . GLY A 1 79 ? -11.905 7.021 5.363 1.00 82.12 79 GLY A O 1
ATOM 603 N N . ILE A 1 80 ? -11.849 5.191 4.070 1.00 86.81 80 ILE A N 1
ATOM 604 C CA . ILE A 1 80 ? -10.382 5.056 4.104 1.00 86.81 80 ILE A CA 1
ATOM 605 C C . ILE A 1 80 ? -9.761 5.679 2.853 1.00 86.81 80 ILE A C 1
ATOM 607 O O . ILE A 1 80 ? -10.124 5.369 1.722 1.00 86.81 80 ILE A O 1
ATOM 611 N N . THR A 1 81 ? -8.797 6.576 3.051 1.00 88.69 81 THR A N 1
ATOM 612 C CA . THR A 1 81 ? -8.159 7.333 1.966 1.00 88.69 81 THR A CA 1
ATOM 613 C C . THR A 1 81 ? -6.647 7.419 2.149 1.00 88.69 81 THR A C 1
ATOM 615 O O . THR A 1 81 ? -6.129 7.381 3.265 1.00 88.69 81 THR A O 1
ATOM 618 N N . LEU A 1 82 ? -5.918 7.553 1.039 1.00 89.75 82 LEU A N 1
ATOM 619 C CA . LEU A 1 82 ? -4.491 7.869 1.053 1.00 89.75 82 LEU A CA 1
ATOM 620 C C . LEU A 1 82 ? -4.339 9.392 1.098 1.00 89.75 82 LEU A C 1
ATOM 622 O O . LEU A 1 82 ? -4.672 10.073 0.131 1.00 89.75 82 LEU A O 1
ATOM 626 N N . ALA A 1 83 ? -3.862 9.925 2.221 1.00 88.31 83 ALA A N 1
ATOM 627 C CA . ALA A 1 83 ? -3.725 11.365 2.426 1.00 88.31 83 ALA A CA 1
ATOM 628 C C . ALA A 1 83 ? -2.472 11.924 1.745 1.00 88.31 83 ALA A C 1
ATOM 630 O O . ALA A 1 83 ? -2.532 12.954 1.076 1.00 88.31 83 ALA A O 1
ATOM 631 N N . SER A 1 84 ? -1.332 11.254 1.910 1.00 86.56 84 SER A N 1
ATOM 632 C CA . SER A 1 84 ? -0.084 11.648 1.261 1.00 86.56 84 SER A CA 1
ATOM 633 C C . SER A 1 84 ? 0.898 10.485 1.162 1.00 86.56 84 SER A C 1
ATOM 635 O O . SER A 1 84 ? 0.738 9.434 1.786 1.00 86.56 84 SER A O 1
ATOM 637 N N . VAL A 1 85 ? 1.923 10.681 0.336 1.00 87.56 85 VAL A N 1
ATOM 638 C CA . VAL A 1 85 ? 3.052 9.764 0.189 1.00 87.56 85 VAL A CA 1
ATOM 639 C C . VAL A 1 85 ? 4.317 10.569 0.428 1.00 87.56 85 VAL A C 1
ATOM 641 O O . VAL A 1 85 ? 4.679 11.425 -0.382 1.00 87.56 85 VAL A O 1
ATOM 644 N N . GLU A 1 86 ? 4.975 10.309 1.549 1.00 89.12 86 GLU A N 1
ATOM 645 C CA . GLU A 1 86 ? 6.273 10.885 1.883 1.00 89.12 86 GLU A CA 1
ATOM 646 C C . GLU A 1 86 ? 7.359 9.967 1.301 1.00 89.12 86 GLU A C 1
ATOM 648 O O . GLU A 1 86 ? 7.323 8.750 1.484 1.00 89.12 86 GLU A O 1
ATOM 653 N N . ARG A 1 87 ? 8.318 10.530 0.561 1.00 86.88 87 ARG A N 1
ATOM 654 C CA . ARG A 1 87 ? 9.421 9.772 -0.050 1.00 86.88 87 ARG A CA 1
ATOM 655 C C . ARG A 1 87 ? 10.736 10.195 0.591 1.00 86.88 87 ARG A C 1
ATOM 657 O O . ARG A 1 87 ? 11.003 11.392 0.687 1.00 86.88 87 ARG A O 1
ATOM 664 N N . SER A 1 88 ? 11.551 9.229 0.992 1.00 82.88 88 SER A N 1
ATOM 665 C CA . SER A 1 88 ? 12.906 9.437 1.499 1.00 82.88 88 SER A CA 1
ATOM 666 C C . SER A 1 88 ? 13.890 8.479 0.810 1.00 82.88 88 SER A C 1
ATOM 668 O O . SER A 1 88 ? 13.482 7.489 0.198 1.00 82.88 88 SER A O 1
ATOM 670 N N . PRO A 1 89 ? 15.203 8.757 0.845 1.00 80.19 89 PRO A N 1
ATOM 671 C CA . PRO A 1 89 ? 16.198 7.820 0.328 1.00 80.19 89 PRO A CA 1
ATOM 672 C C . PRO A 1 89 ? 16.053 6.451 1.016 1.00 80.19 89 PRO A C 1
ATOM 674 O O . PRO A 1 89 ? 16.053 6.366 2.243 1.00 80.19 89 PRO A O 1
ATOM 677 N N . GLY A 1 90 ? 15.836 5.393 0.230 1.00 81.00 90 GLY A N 1
ATOM 678 C CA . GLY A 1 90 ? 15.657 4.020 0.721 1.00 81.00 90 GLY A CA 1
ATOM 679 C C . GLY A 1 90 ? 14.324 3.704 1.424 1.00 81.00 90 GLY A C 1
ATOM 680 O O . GLY A 1 90 ? 14.116 2.561 1.843 1.00 81.00 90 GLY A O 1
ATOM 681 N N . ALA A 1 91 ? 13.408 4.669 1.564 1.00 84.38 91 ALA A N 1
ATOM 682 C CA . ALA A 1 91 ? 12.136 4.461 2.254 1.00 84.38 91 ALA A CA 1
ATOM 683 C C . ALA A 1 91 ? 10.983 5.290 1.663 1.00 84.38 91 ALA A C 1
ATOM 685 O O . ALA A 1 91 ? 11.148 6.358 1.080 1.00 84.38 91 ALA A O 1
ATOM 686 N N . MET A 1 92 ? 9.768 4.776 1.798 1.00 87.25 92 MET A N 1
ATOM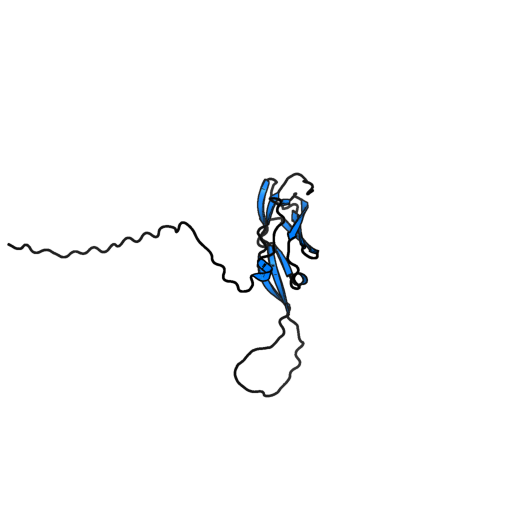 687 C CA . MET A 1 92 ? 8.553 5.450 1.357 1.00 87.25 92 MET A CA 1
ATOM 688 C C . MET A 1 92 ? 7.489 5.287 2.428 1.00 87.25 92 MET A C 1
ATOM 690 O O . MET A 1 92 ? 7.153 4.169 2.794 1.00 87.25 92 MET A O 1
ATOM 694 N N . THR A 1 93 ? 6.937 6.387 2.920 1.00 90.06 93 THR A N 1
ATOM 695 C CA . THR A 1 93 ? 5.937 6.370 3.986 1.00 90.06 93 THR A CA 1
ATOM 696 C C . THR A 1 93 ? 4.581 6.752 3.416 1.00 90.06 93 THR A C 1
ATOM 698 O O . THR A 1 93 ? 4.382 7.868 2.931 1.00 90.06 93 THR A O 1
ATOM 701 N N . LEU A 1 94 ? 3.634 5.819 3.472 1.00 89.69 94 LEU A N 1
ATOM 702 C CA . LEU A 1 94 ? 2.245 6.071 3.106 1.00 89.69 94 LEU A CA 1
ATOM 703 C C . LEU A 1 94 ? 1.510 6.652 4.307 1.00 89.69 94 LEU A C 1
ATOM 705 O O . LEU A 1 94 ? 1.555 6.091 5.400 1.00 89.69 94 LEU A O 1
ATOM 709 N N . VAL A 1 95 ? 0.812 7.760 4.104 1.00 91.00 95 VAL A N 1
ATOM 710 C CA . VAL A 1 95 ? -0.012 8.387 5.133 1.00 91.00 95 VAL A CA 1
ATOM 711 C C . VAL A 1 95 ? -1.465 8.046 4.832 1.00 91.00 95 VAL A C 1
ATOM 713 O O . VAL A 1 95 ? -2.057 8.580 3.893 1.00 91.00 95 VAL A O 1
ATOM 716 N N . LEU A 1 96 ? -2.034 7.124 5.605 1.00 90.00 96 LEU A N 1
ATOM 717 C CA . LEU A 1 96 ? -3.418 6.675 5.456 1.00 90.00 96 LEU A CA 1
ATOM 718 C C . LEU A 1 96 ? -4.312 7.434 6.431 1.00 90.00 96 LEU A C 1
ATOM 720 O O . LEU A 1 96 ? -3.942 7.629 7.587 1.00 90.00 96 LEU A O 1
ATOM 724 N N . LYS A 1 97 ? -5.495 7.836 5.975 1.00 89.38 97 LYS A N 1
ATOM 725 C CA . LYS A 1 97 ? -6.490 8.553 6.770 1.00 89.38 97 LYS A CA 1
ATOM 726 C C . LYS A 1 97 ? -7.799 7.776 6.784 1.00 89.38 97 LYS A C 1
ATOM 728 O O . LYS A 1 97 ? -8.337 7.460 5.723 1.00 89.38 97 LYS A O 1
ATOM 733 N N . ALA A 1 98 ? -8.325 7.530 7.977 1.00 88.50 98 ALA A N 1
ATOM 734 C CA . ALA A 1 98 ? -9.680 7.034 8.172 1.00 88.50 98 ALA A CA 1
ATOM 735 C C . ALA A 1 98 ? -10.580 8.223 8.525 1.00 88.50 98 ALA A C 1
ATOM 737 O O . ALA A 1 98 ? -10.382 8.876 9.545 1.00 88.50 98 ALA A O 1
ATOM 738 N N . GLY A 1 99 ? -11.535 8.548 7.659 1.00 84.06 99 GLY A N 1
ATOM 739 C CA . GLY A 1 99 ? -12.534 9.591 7.891 1.00 84.06 99 GLY A CA 1
ATOM 740 C C . GLY A 1 99 ? -13.682 9.129 8.791 1.00 84.06 99 GLY A C 1
ATOM 741 O O . GLY A 1 99 ? -13.698 8.007 9.292 1.00 84.06 99 GLY A O 1
ATOM 742 N N . ASP A 1 100 ? -14.684 9.988 8.965 1.00 78.75 100 ASP A N 1
ATOM 743 C CA . ASP A 1 100 ? -15.849 9.703 9.819 1.00 78.75 100 ASP A CA 1
ATOM 744 C C . ASP A 1 100 ? -16.785 8.634 9.233 1.00 78.75 100 ASP A C 1
ATOM 746 O O . ASP A 1 100 ? -17.492 7.944 9.968 1.00 78.75 100 ASP A O 1
ATOM 750 N N . ALA A 1 101 ? -16.734 8.443 7.913 1.00 82.69 101 ALA A N 1
ATOM 751 C CA . ALA A 1 101 ? -17.412 7.357 7.208 1.00 82.69 101 ALA A CA 1
ATOM 752 C C . ALA A 1 101 ? -16.685 6.004 7.337 1.00 82.69 101 ALA A C 1
ATOM 754 O O . ALA A 1 101 ? -17.136 5.025 6.756 1.00 82.69 101 ALA A O 1
ATOM 755 N N . ALA A 1 102 ? -15.564 5.935 8.070 1.00 82.25 102 ALA A N 1
ATOM 756 C CA . ALA A 1 102 ? -14.844 4.681 8.246 1.00 82.25 102 ALA A CA 1
ATOM 757 C C . ALA A 1 102 ? -15.696 3.634 9.001 1.00 82.25 102 ALA A C 1
ATOM 759 O O . ALA A 1 102 ? -16.490 4.022 9.879 1.00 82.25 102 ALA A O 1
ATOM 760 N N . PRO A 1 103 ? -15.490 2.333 8.703 1.00 81.12 103 PRO A N 1
ATOM 761 C CA . PRO A 1 103 ? -16.155 1.214 9.360 1.00 81.12 103 PRO A CA 1
ATOM 762 C C . PRO A 1 103 ? -16.052 1.242 10.887 1.00 81.12 103 PRO A C 1
ATOM 764 O O . PRO A 1 103 ? -15.258 1.979 11.483 1.00 81.12 103 PRO A O 1
ATOM 767 N N . GLU A 1 104 ? -16.867 0.416 11.537 1.00 83.19 104 GLU A N 1
ATOM 768 C CA . GLU A 1 104 ? -16.843 0.296 12.991 1.00 83.19 104 GLU A CA 1
ATOM 769 C C . GLU A 1 104 ? -15.493 -0.238 13.510 1.00 83.19 104 GLU A C 1
ATOM 771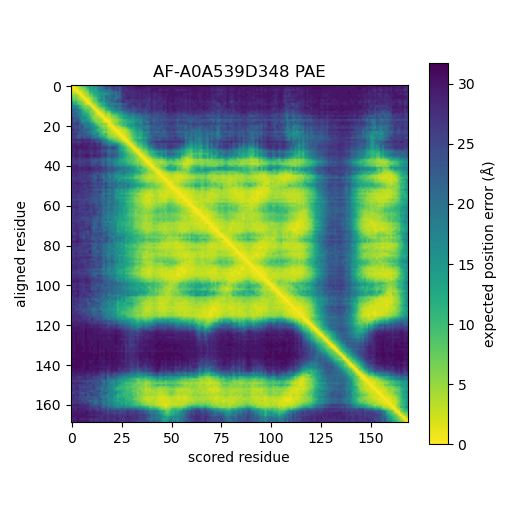 O O . GLU A 1 104 ? -14.806 -1.007 12.826 1.00 83.19 104 GLU A O 1
ATOM 776 N N . PRO A 1 105 ? -15.091 0.156 14.734 1.00 84.12 105 PRO A N 1
ATOM 777 C CA . PRO A 1 105 ? -13.947 -0.442 15.411 1.00 84.12 105 PRO A CA 1
ATOM 778 C C . PRO A 1 105 ? -14.053 -1.972 15.459 1.00 84.12 105 PRO A C 1
ATOM 780 O O . PRO A 1 105 ? -15.083 -2.512 15.849 1.00 84.12 105 PRO A O 1
ATOM 783 N N . GLY A 1 106 ? -12.976 -2.668 15.103 1.00 81.38 106 GLY A N 1
ATOM 784 C CA . GLY A 1 106 ? -12.925 -4.126 14.974 1.00 81.38 106 GLY A CA 1
ATOM 785 C C . GLY A 1 106 ? -12.920 -4.623 13.526 1.00 81.38 106 GLY A C 1
ATOM 786 O O . GLY A 1 106 ? -12.640 -5.797 13.302 1.00 81.38 106 GLY A O 1
ATOM 787 N N . TYR A 1 107 ? -13.175 -3.753 12.543 1.00 85.81 107 TYR A N 1
ATOM 788 C CA . TYR A 1 107 ? -13.047 -4.104 11.128 1.00 85.81 107 TYR A CA 1
ATOM 789 C C . TYR A 1 107 ? -11.578 -4.336 10.744 1.00 85.81 107 TYR A C 1
ATOM 791 O O . TYR A 1 107 ? -10.731 -3.474 10.991 1.00 85.81 107 TYR A O 1
ATOM 799 N N . ALA A 1 108 ? -11.292 -5.481 10.124 1.00 86.62 108 ALA A N 1
ATOM 800 C CA . ALA A 1 108 ? -9.962 -5.893 9.686 1.00 86.62 108 ALA A CA 1
ATOM 801 C C . ALA A 1 108 ? -9.992 -6.286 8.207 1.00 86.62 108 ALA A C 1
ATOM 803 O O . ALA A 1 108 ? -10.859 -7.060 7.802 1.00 86.62 108 ALA A O 1
ATOM 804 N N . ASP A 1 109 ? -9.061 -5.761 7.412 1.00 87.00 109 ASP A N 1
ATOM 805 C CA . ASP A 1 109 ? -9.008 -6.007 5.967 1.00 87.00 109 ASP A CA 1
ATOM 806 C C . ASP A 1 109 ? -7.616 -5.673 5.392 1.00 87.00 109 ASP A C 1
ATOM 808 O O . ASP A 1 109 ? -6.690 -5.308 6.121 1.00 87.00 109 ASP A O 1
ATOM 812 N N . ASN A 1 110 ? -7.441 -5.811 4.079 1.00 89.38 110 ASN A N 1
ATOM 813 C CA . ASN A 1 110 ? -6.197 -5.568 3.364 1.00 89.38 110 ASN A CA 1
ATOM 814 C C . ASN A 1 110 ? -6.339 -4.396 2.391 1.00 89.38 110 ASN A C 1
ATOM 816 O O . ASN A 1 110 ? -7.125 -4.440 1.448 1.00 89.38 110 ASN A O 1
ATOM 820 N N . LEU A 1 111 ? -5.501 -3.373 2.547 1.00 88.69 111 LEU A N 1
ATOM 821 C CA . LEU A 1 111 ? -5.435 -2.273 1.590 1.00 88.69 111 LEU A CA 1
ATOM 822 C C . LEU A 1 111 ? -4.528 -2.636 0.419 1.00 88.69 111 LEU A C 1
ATOM 824 O O . LEU A 1 111 ? -3.348 -2.958 0.590 1.00 88.69 111 LEU A O 1
ATOM 828 N N . ILE A 1 112 ? -5.078 -2.525 -0.788 1.00 88.38 112 ILE A N 1
ATOM 829 C CA . ILE A 1 112 ? -4.352 -2.727 -2.038 1.00 88.38 112 ILE A CA 1
ATOM 830 C C . ILE A 1 112 ? -3.966 -1.361 -2.599 1.00 88.38 112 ILE A C 1
ATOM 832 O O . ILE A 1 112 ? -4.819 -0.526 -2.896 1.00 88.38 112 ILE A O 1
ATOM 836 N N . VAL A 1 113 ? -2.669 -1.131 -2.794 1.00 87.44 113 VAL A N 1
ATOM 837 C CA . VAL A 1 113 ? -2.169 0.119 -3.382 1.00 87.44 113 VAL A CA 1
ATOM 838 C C . VAL A 1 113 ? -1.748 -0.136 -4.825 1.00 87.44 113 VAL A C 1
ATOM 840 O O . VAL A 1 113 ? -0.822 -0.906 -5.084 1.00 87.44 113 VAL A O 1
ATOM 843 N N . ALA A 1 114 ? -2.410 0.515 -5.777 1.00 87.81 114 ALA A N 1
ATOM 844 C CA . ALA A 1 114 ? -2.036 0.500 -7.183 1.00 87.81 114 ALA A CA 1
ATOM 845 C C . ALA A 1 114 ? -0.907 1.502 -7.454 1.00 87.81 114 ALA A C 1
ATOM 847 O O . ALA A 1 114 ? -0.919 2.644 -6.991 1.00 87.81 114 ALA A O 1
ATOM 848 N N . VAL A 1 115 ? 0.068 1.067 -8.248 1.00 86.44 115 VAL A N 1
ATOM 849 C CA . VAL A 1 115 ? 1.228 1.859 -8.648 1.00 86.44 115 VAL A CA 1
ATOM 850 C C . VAL A 1 115 ? 1.080 2.251 -10.106 1.00 86.44 115 VAL A C 1
ATOM 852 O O . VAL A 1 115 ? 0.967 1.397 -10.991 1.00 86.44 115 VAL A O 1
ATOM 855 N N . TYR A 1 116 ? 1.161 3.545 -10.366 1.00 8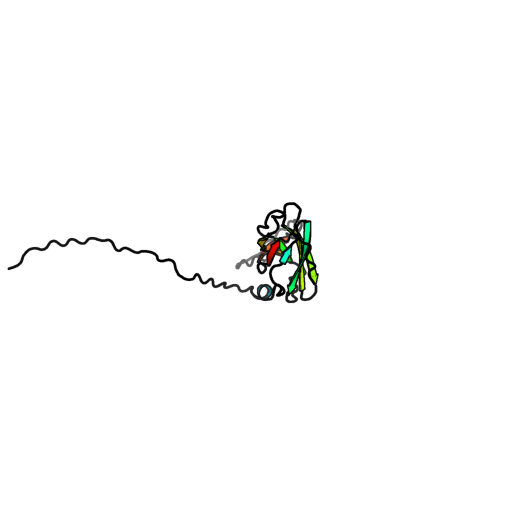5.56 116 TYR A N 1
ATOM 856 C CA . TYR A 1 116 ? 1.125 4.132 -11.692 1.00 85.56 116 TYR A CA 1
ATOM 857 C C . TYR A 1 116 ? 2.427 4.859 -11.989 1.00 85.56 116 TYR A C 1
ATOM 859 O O . TYR A 1 116 ? 3.075 5.381 -11.089 1.00 85.56 116 TYR A O 1
ATOM 867 N N . LEU A 1 117 ? 2.801 4.907 -13.260 1.00 82.88 117 LEU A N 1
ATOM 868 C CA . LEU A 1 117 ? 3.978 5.618 -13.726 1.00 82.88 117 LEU A CA 1
ATOM 869 C C . LEU A 1 117 ? 3.582 6.589 -14.827 1.00 82.88 117 LEU A C 1
ATOM 871 O O . LEU A 1 117 ? 2.928 6.199 -15.801 1.00 82.88 117 LEU A O 1
ATOM 875 N N . ASP A 1 118 ? 4.015 7.833 -14.675 1.00 76.44 118 ASP A N 1
ATOM 876 C CA . ASP A 1 118 ? 3.857 8.851 -15.700 1.00 76.44 118 ASP A CA 1
ATOM 877 C C . ASP A 1 118 ? 4.885 8.604 -16.804 1.00 76.44 118 ASP A C 1
ATOM 879 O O . ASP A 1 118 ? 6.083 8.870 -16.662 1.00 76.44 118 ASP A O 1
ATOM 883 N N . GLN A 1 119 ? 4.423 8.046 -17.922 1.00 67.12 119 GLN A N 1
ATOM 884 C CA . GLN A 1 119 ? 5.240 7.911 -19.118 1.00 67.12 119 GLN A CA 1
ATOM 885 C C . GLN A 1 119 ? 5.088 9.176 -19.951 1.00 67.12 119 GLN A C 1
ATOM 887 O O . GLN A 1 119 ? 4.011 9.481 -20.466 1.00 67.12 119 GLN A O 1
ATOM 892 N N . MET A 1 120 ? 6.191 9.906 -20.115 1.00 58.16 120 MET A N 1
ATOM 893 C CA . MET A 1 120 ? 6.306 10.836 -21.229 1.00 58.16 120 MET A CA 1
ATOM 894 C C . MET A 1 120 ? 6.398 9.997 -22.499 1.00 58.16 120 MET A C 1
ATOM 896 O O . MET A 1 120 ? 7.399 9.322 -22.734 1.00 58.16 120 MET A O 1
ATOM 900 N N . VAL A 1 121 ? 5.324 9.993 -23.282 1.00 55.25 121 VAL A N 1
ATOM 901 C CA . VAL A 1 121 ? 5.351 9.405 -24.615 1.00 55.25 121 VAL A CA 1
ATOM 902 C C . VAL A 1 121 ? 5.961 10.459 -25.530 1.00 55.25 121 VAL A C 1
ATOM 904 O O . VAL A 1 121 ? 5.337 11.482 -25.800 1.00 55.25 121 VAL A O 1
ATOM 907 N N . GLU A 1 122 ? 7.197 10.241 -25.974 1.00 52.94 122 GLU A N 1
ATOM 908 C CA . GLU A 1 122 ? 7.733 10.997 -27.104 1.00 52.94 122 GLU A CA 1
ATOM 909 C C . GLU A 1 122 ? 6.942 10.586 -28.356 1.00 52.94 122 GLU A C 1
ATOM 911 O O . GLU A 1 122 ? 6.873 9.387 -28.666 1.00 52.94 122 GLU A O 1
ATOM 916 N N . PRO A 1 123 ? 6.306 11.524 -29.080 1.00 43.28 123 PRO A N 1
ATOM 917 C CA . PRO A 1 123 ? 5.688 11.189 -30.349 1.00 43.28 123 PRO A CA 1
ATOM 918 C C . PRO A 1 123 ? 6.785 10.809 -31.355 1.00 43.28 123 PRO A C 1
ATOM 920 O O . PRO A 1 123 ? 7.510 11.650 -31.866 1.00 43.28 123 PRO A O 1
ATOM 923 N N . GLY A 1 124 ? 6.884 9.511 -31.657 1.00 49.28 124 GLY A N 1
ATOM 924 C CA . GLY A 1 124 ? 7.459 9.027 -32.912 1.00 49.28 124 GLY A CA 1
ATOM 925 C C . GLY A 1 124 ? 8.873 8.441 -32.861 1.00 49.28 124 GLY A C 1
ATOM 926 O O . GLY A 1 124 ? 9.833 9.066 -33.289 1.00 49.28 124 GLY A O 1
ATOM 927 N N . LYS A 1 125 ? 8.970 7.138 -32.570 1.00 39.03 125 LYS A N 1
ATOM 928 C CA . LYS A 1 125 ? 9.782 6.220 -33.395 1.00 39.03 125 LYS A CA 1
ATOM 929 C C . LYS A 1 125 ? 8.987 4.948 -33.675 1.00 39.03 125 LYS A C 1
ATOM 931 O O . LYS A 1 125 ? 9.229 3.895 -33.086 1.00 39.03 125 LYS A O 1
ATOM 936 N N . LYS A 1 126 ? 8.040 5.038 -34.616 1.00 38.88 126 LYS A N 1
ATOM 937 C CA . LYS A 1 126 ? 7.624 3.863 -35.391 1.00 38.88 126 LYS A CA 1
ATOM 938 C C . LYS A 1 126 ? 8.891 3.278 -36.024 1.00 38.88 126 LYS A C 1
ATOM 940 O O . LYS A 1 126 ? 9.485 3.894 -36.902 1.00 38.88 126 LYS A O 1
ATOM 945 N N . LYS A 1 127 ? 9.329 2.096 -35.585 1.00 39.59 127 LYS A N 1
ATOM 946 C CA . LYS A 1 127 ? 10.223 1.260 -36.397 1.00 39.59 127 LYS A CA 1
ATOM 947 C C . LYS A 1 127 ? 9.369 0.582 -37.467 1.00 39.59 127 LYS A C 1
ATOM 949 O O . LYS A 1 127 ? 9.017 -0.584 -37.329 1.00 39.59 127 LYS A O 1
ATOM 954 N N . GLU A 1 128 ? 9.024 1.320 -38.516 1.00 38.16 128 GLU A N 1
ATOM 955 C CA . GLU A 1 128 ? 8.581 0.724 -39.776 1.00 38.16 128 GLU A CA 1
ATOM 956 C C . GLU A 1 128 ? 9.830 0.266 -40.543 1.00 38.16 128 GLU A C 1
ATOM 958 O O . GLU A 1 128 ? 10.683 1.061 -40.941 1.00 38.16 128 GLU A O 1
ATOM 963 N N . LYS A 1 129 ? 9.982 -1.053 -40.696 1.00 39.41 129 LYS A N 1
ATOM 964 C CA . LYS A 1 129 ? 10.914 -1.635 -41.663 1.00 39.41 129 LYS A CA 1
ATOM 965 C C . LYS A 1 129 ? 10.332 -1.406 -43.066 1.00 39.41 129 LYS A C 1
ATOM 967 O O . LYS A 1 129 ? 9.432 -2.138 -43.453 1.00 39.41 129 LYS A O 1
ATOM 972 N N . GLY A 1 130 ? 10.894 -0.451 -43.814 1.00 36.34 130 GLY A N 1
ATOM 973 C CA . GLY A 1 130 ? 10.768 -0.372 -45.280 1.00 36.34 130 GLY A CA 1
ATOM 974 C C . GLY A 1 130 ? 10.408 1.007 -45.861 1.00 36.34 130 GLY A C 1
ATOM 975 O O . GLY A 1 130 ? 9.233 1.276 -46.013 1.00 36.34 130 GLY A O 1
ATOM 976 N N . LYS A 1 131 ? 11.448 1.812 -46.179 1.00 36.69 131 LYS A N 1
ATOM 977 C CA . LYS A 1 131 ? 11.655 2.860 -47.237 1.00 36.69 131 LYS A CA 1
ATOM 978 C C . LYS A 1 131 ? 10.466 3.655 -47.861 1.00 36.69 131 LYS A C 1
ATOM 980 O O . LYS A 1 131 ? 9.436 3.059 -48.128 1.00 36.69 131 LYS A O 1
ATOM 985 N N . PRO A 1 132 ? 10.727 4.845 -48.469 1.00 41.09 132 PRO A N 1
ATOM 986 C CA . PRO A 1 132 ? 11.515 6.016 -48.049 1.00 41.09 132 PRO A CA 1
ATOM 987 C C . PRO A 1 132 ? 10.713 7.355 -48.136 1.00 41.09 132 PRO A C 1
ATOM 989 O O . PRO A 1 132 ? 9.604 7.401 -48.648 1.00 41.09 132 PRO A O 1
ATOM 992 N N . LYS A 1 133 ? 11.316 8.434 -47.606 1.00 40.38 133 LYS A N 1
ATOM 993 C CA . LYS A 1 133 ? 10.855 9.843 -47.520 1.00 40.38 133 LYS A CA 1
ATOM 994 C C . LYS A 1 133 ? 10.117 10.396 -48.751 1.00 40.38 133 LYS A C 1
ATOM 996 O O . LYS A 1 133 ? 10.651 10.279 -49.843 1.00 40.38 133 LYS A O 1
ATOM 1001 N N . GLU A 1 134 ? 9.104 11.233 -48.505 1.00 31.02 134 GLU A N 1
ATOM 1002 C CA . GLU A 1 134 ? 8.976 12.546 -49.156 1.00 31.02 134 GLU A CA 1
ATOM 1003 C C . GLU A 1 134 ? 8.139 13.528 -48.312 1.00 31.02 134 GLU A C 1
ATOM 1005 O O . GLU A 1 134 ? 7.383 13.155 -47.420 1.00 31.02 134 GLU A O 1
ATOM 1010 N N . THR A 1 135 ? 8.439 14.798 -48.531 1.00 34.06 135 THR A N 1
ATOM 1011 C CA . THR A 1 135 ? 8.176 16.044 -47.796 1.00 34.06 135 THR A CA 1
ATOM 1012 C C . THR A 1 135 ? 6.714 16.441 -47.577 1.00 34.06 135 THR A C 1
ATOM 1014 O O . THR A 1 135 ? 5.942 16.423 -48.524 1.00 34.06 135 THR A O 1
ATOM 1017 N N . ALA A 1 136 ? 6.400 16.967 -46.384 1.00 32.09 136 ALA A N 1
ATOM 1018 C CA . ALA A 1 136 ? 5.778 18.288 -46.162 1.00 32.09 136 ALA A CA 1
ATOM 1019 C C . ALA A 1 136 ? 5.450 18.459 -44.666 1.00 32.09 136 ALA A C 1
ATOM 1021 O O . ALA A 1 136 ? 4.799 17.606 -44.065 1.00 32.09 136 ALA A O 1
ATOM 1022 N N . ALA A 1 137 ? 5.922 19.547 -44.056 1.00 44.41 137 ALA A N 1
ATOM 1023 C CA . ALA A 1 137 ? 5.536 19.934 -42.701 1.00 44.41 137 ALA A CA 1
ATOM 1024 C C . ALA A 1 137 ? 4.030 20.251 -42.639 1.00 44.41 137 ALA A C 1
ATOM 1026 O O . ALA A 1 137 ? 3.474 20.800 -43.592 1.00 44.41 137 ALA A O 1
ATOM 1027 N N . PRO A 1 138 ? 3.384 19.966 -41.502 1.00 37.59 138 PRO A N 1
ATOM 1028 C CA . PRO A 1 138 ? 2.815 21.081 -40.756 1.00 37.59 138 PRO A CA 1
ATOM 1029 C C . PRO A 1 138 ? 3.228 21.043 -39.285 1.00 37.59 138 PRO A C 1
ATOM 1031 O O . PRO A 1 138 ? 3.229 20.003 -38.628 1.00 37.59 138 PRO A O 1
ATOM 1034 N N . GLU A 1 139 ? 3.568 22.222 -38.782 1.00 49.44 139 GLU A N 1
ATOM 1035 C CA . GLU A 1 139 ? 3.752 22.531 -37.372 1.00 49.44 139 GLU A CA 1
ATOM 1036 C C . GLU A 1 139 ? 2.432 22.263 -36.628 1.00 49.44 139 GLU A C 1
ATOM 1038 O O . GLU A 1 139 ? 1.424 22.927 -36.860 1.00 49.44 139 GLU A O 1
ATOM 1043 N N . VAL A 1 140 ? 2.420 21.261 -35.747 1.00 45.69 140 VAL A N 1
ATOM 1044 C CA . VAL A 1 140 ? 1.306 20.972 -34.831 1.00 45.69 140 VAL A CA 1
ATOM 1045 C C . VAL A 1 140 ? 1.907 20.933 -33.425 1.00 45.69 140 VAL A C 1
ATOM 1047 O O . VAL A 1 140 ? 2.910 20.241 -33.236 1.00 45.69 140 VAL A O 1
ATOM 1050 N N . PRO A 1 141 ? 1.379 21.692 -32.445 1.00 39.41 141 PRO A N 1
ATOM 1051 C CA . PRO A 1 141 ? 2.052 21.903 -31.168 1.00 39.41 141 PRO A CA 1
ATOM 1052 C C . PRO A 1 141 ? 2.288 20.573 -30.446 1.00 39.41 141 PRO A C 1
ATOM 1054 O O . PRO A 1 141 ? 1.360 19.791 -30.233 1.00 39.41 141 PRO A O 1
ATOM 1057 N N . GLU A 1 142 ? 3.547 20.328 -30.072 1.00 45.66 142 GLU A N 1
ATOM 1058 C CA . GLU A 1 142 ? 4.003 19.153 -29.328 1.00 45.66 142 GLU A CA 1
ATOM 1059 C C . GLU A 1 142 ? 3.376 19.109 -27.928 1.00 45.66 142 GLU A C 1
ATOM 1061 O O . GLU A 1 142 ? 3.990 19.464 -26.917 1.00 45.66 142 GLU A O 1
ATOM 1066 N N . VAL A 1 143 ? 2.137 18.635 -27.825 1.00 44.28 143 VAL A N 1
ATOM 1067 C CA . VAL A 1 143 ? 1.582 18.265 -26.526 1.00 44.28 143 VAL A CA 1
ATOM 1068 C C . VAL A 1 143 ? 2.211 16.930 -26.146 1.00 44.28 143 VAL A C 1
ATOM 1070 O O . VAL A 1 143 ? 1.752 15.867 -26.564 1.00 44.28 143 VAL A O 1
ATOM 1073 N N . LYS A 1 144 ? 3.289 16.985 -25.355 1.00 49.12 144 LYS A N 1
ATOM 1074 C CA . LYS A 1 144 ? 3.850 15.836 -24.630 1.00 49.12 144 LYS A CA 1
ATOM 1075 C C . LYS A 1 144 ? 2.742 15.210 -23.782 1.00 49.12 144 LYS A C 1
ATOM 1077 O O . LYS A 1 144 ? 2.510 15.621 -22.645 1.00 49.12 144 LYS A O 1
ATOM 1082 N N . GLN A 1 145 ? 2.026 14.238 -24.339 1.00 58.03 145 GLN A N 1
ATOM 1083 C CA . GLN A 1 145 ? 0.960 13.550 -23.625 1.00 58.03 145 GLN A CA 1
ATOM 1084 C C . GLN A 1 145 ? 1.600 12.659 -22.560 1.00 58.03 145 GLN A C 1
ATOM 1086 O O . GLN A 1 145 ? 2.188 11.614 -22.851 1.00 58.03 145 GLN A O 1
ATOM 1091 N N . LYS A 1 146 ? 1.513 13.103 -21.304 1.00 63.81 146 LYS A N 1
ATOM 1092 C CA . LYS A 1 146 ? 1.841 12.283 -20.140 1.00 63.81 146 LYS A CA 1
ATOM 1093 C C . LYS A 1 146 ? 0.787 11.185 -20.052 1.00 63.81 146 LYS A C 1
ATOM 1095 O O . LYS A 1 146 ? -0.353 11.447 -19.675 1.00 63.81 146 LYS A O 1
ATOM 1100 N N . ARG A 1 147 ? 1.142 9.963 -20.446 1.00 73.19 147 ARG A N 1
ATOM 1101 C CA . ARG A 1 147 ? 0.257 8.808 -20.303 1.00 73.19 147 ARG A CA 1
ATOM 1102 C C . ARG A 1 147 ? 0.570 8.134 -18.978 1.00 73.19 147 ARG A C 1
ATOM 1104 O O . ARG A 1 147 ? 1.666 7.610 -18.787 1.00 73.19 147 ARG A O 1
ATOM 1111 N N . ARG A 1 148 ? -0.410 8.117 -18.081 1.00 78.50 148 ARG A N 1
ATOM 1112 C CA . ARG A 1 148 ? -0.323 7.368 -16.831 1.00 78.50 148 ARG A CA 1
ATOM 1113 C C . ARG A 1 148 ? -0.556 5.888 -17.119 1.00 78.50 148 ARG A C 1
ATOM 1115 O O . ARG A 1 148 ? -1.577 5.519 -17.698 1.00 78.50 148 ARG A O 1
ATOM 1122 N N . VAL A 1 149 ? 0.404 5.040 -16.763 1.00 80.25 149 VAL A N 1
ATOM 1123 C CA . VAL A 1 149 ? 0.325 3.589 -16.986 1.00 80.25 149 VAL A CA 1
ATOM 1124 C C . VAL A 1 149 ? 0.389 2.879 -15.644 1.00 80.25 149 VAL A C 1
ATOM 1126 O O . VAL A 1 149 ? 1.322 3.105 -14.878 1.00 80.25 149 VAL A O 1
ATOM 1129 N N . GLN A 1 150 ? -0.575 2.002 -15.359 1.00 82.00 150 GLN A N 1
ATOM 1130 C CA . GLN A 1 150 ? -0.512 1.140 -14.181 1.00 82.00 150 GLN A CA 1
ATOM 1131 C C . GLN A 1 150 ? 0.636 0.137 -14.348 1.00 82.00 150 GLN A C 1
ATOM 1133 O O . GLN A 1 150 ? 0.691 -0.631 -15.312 1.00 82.00 150 GLN A O 1
ATOM 1138 N N . VAL A 1 151 ? 1.586 0.163 -13.418 1.00 79.31 151 VAL A N 1
ATOM 1139 C CA . VAL A 1 151 ? 2.806 -0.653 -13.462 1.00 79.31 151 VAL A CA 1
ATOM 1140 C C . VAL A 1 151 ? 2.800 -1.789 -12.448 1.00 79.31 151 VAL A C 1
ATOM 1142 O O . VAL A 1 151 ? 3.647 -2.680 -12.554 1.00 79.31 151 VAL A O 1
ATOM 1145 N N . GLY A 1 152 ? 1.850 -1.821 -11.513 1.00 81.56 152 GLY A N 1
ATOM 1146 C CA . GLY A 1 152 ? 1.654 -2.939 -10.591 1.00 81.56 152 GLY A CA 1
ATOM 1147 C C . GLY A 1 152 ? 0.855 -2.562 -9.350 1.00 81.56 152 GLY A C 1
ATOM 1148 O O . GLY A 1 152 ? 0.192 -1.529 -9.328 1.00 81.56 152 GLY A O 1
ATOM 1149 N N . TYR A 1 153 ? 0.966 -3.409 -8.331 1.00 84.69 153 TYR A N 1
ATOM 1150 C CA . TYR A 1 153 ? 0.427 -3.199 -6.992 1.00 84.69 153 TYR A CA 1
ATOM 1151 C C . TYR A 1 153 ? 1.562 -3.301 -5.968 1.00 84.69 153 TYR A C 1
ATOM 1153 O O . TYR A 1 153 ? 2.548 -4.005 -6.217 1.00 84.69 153 TYR A O 1
ATOM 1161 N N . LEU A 1 154 ? 1.435 -2.590 -4.850 1.00 84.44 154 LEU A N 1
ATOM 1162 C CA . LEU A 1 154 ? 2.264 -2.805 -3.664 1.00 84.44 154 LEU A CA 1
ATOM 1163 C C . LEU A 1 154 ? 1.833 -4.089 -2.940 1.00 84.44 154 LEU A C 1
ATOM 1165 O O . LEU A 1 154 ? 0.723 -4.575 -3.187 1.00 84.44 154 LEU A O 1
ATOM 1169 N N . PRO A 1 155 ? 2.681 -4.638 -2.048 1.00 78.50 155 PRO A N 1
ATOM 1170 C CA . PRO A 1 155 ? 2.235 -5.636 -1.086 1.00 78.50 155 PRO A CA 1
ATOM 1171 C C . PRO A 1 155 ? 0.958 -5.168 -0.385 1.00 78.50 155 PRO A C 1
ATOM 1173 O O . PRO A 1 155 ? 0.822 -3.985 -0.068 1.00 78.50 155 PRO A O 1
ATOM 1176 N N . ALA A 1 156 ? 0.028 -6.095 -0.170 1.00 85.69 156 ALA A N 1
ATOM 1177 C CA . ALA A 1 156 ? -1.193 -5.804 0.562 1.00 85.69 156 ALA A CA 1
ATOM 1178 C C . ALA A 1 156 ? -0.839 -5.350 1.984 1.00 85.69 156 ALA A C 1
ATOM 1180 O O . ALA A 1 156 ? -0.020 -5.986 2.652 1.00 85.69 156 ALA A O 1
ATOM 1181 N N . ILE A 1 157 ? -1.433 -4.242 2.420 1.00 87.94 157 ILE A N 1
ATOM 1182 C CA . ILE A 1 157 ? -1.197 -3.672 3.744 1.00 87.94 157 ILE A CA 1
ATOM 1183 C C . ILE A 1 157 ? -2.354 -4.118 4.642 1.00 87.94 157 ILE A C 1
ATOM 1185 O O . ILE A 1 157 ? -3.452 -3.574 4.499 1.00 87.94 157 ILE A O 1
ATOM 1189 N N . PRO A 1 158 ? -2.149 -5.096 5.541 1.00 88.56 158 PRO A N 1
ATOM 1190 C CA . PRO A 1 158 ? -3.185 -5.496 6.481 1.00 88.56 158 PRO A CA 1
ATOM 1191 C C . PRO A 1 158 ? -3.459 -4.346 7.446 1.00 88.56 158 PRO A C 1
ATOM 1193 O O . PRO A 1 158 ? -2.518 -3.708 7.928 1.00 88.56 158 PRO A O 1
ATOM 1196 N N . PHE A 1 159 ? -4.725 -4.083 7.746 1.00 89.19 159 PHE A N 1
ATOM 1197 C CA . PHE A 1 159 ? -5.113 -3.058 8.703 1.00 89.19 159 PHE A CA 1
ATOM 1198 C C . PHE A 1 159 ? -6.273 -3.499 9.588 1.00 89.19 159 PHE A C 1
ATOM 1200 O O . PHE A 1 159 ? -7.080 -4.345 9.216 1.00 89.19 159 PHE A O 1
ATOM 1207 N N . GLU A 1 160 ? -6.358 -2.867 10.753 1.00 89.00 160 GLU A N 1
ATOM 1208 C CA . GLU A 1 160 ? -7.437 -3.038 11.718 1.00 89.00 160 GLU A CA 1
ATOM 1209 C C . GLU A 1 160 ? -7.897 -1.664 12.207 1.00 89.00 160 GLU A C 1
ATOM 1211 O O . GLU A 1 160 ? -7.082 -0.822 12.604 1.00 89.00 160 GLU A O 1
ATOM 1216 N N . LEU A 1 161 ? -9.207 -1.423 12.191 1.00 87.19 161 LEU A N 1
ATOM 1217 C CA . LEU A 1 161 ? -9.801 -0.233 12.784 1.00 87.19 161 LEU A CA 1
ATOM 1218 C C . LEU A 1 161 ? -9.917 -0.413 14.294 1.00 87.19 161 LEU A C 1
ATOM 1220 O O . LEU A 1 161 ? -10.562 -1.327 14.797 1.00 87.19 161 LEU A O 1
ATOM 1224 N N . THR A 1 162 ? -9.303 0.497 15.033 1.00 81.50 162 THR A N 1
ATOM 1225 C CA . THR A 1 162 ? -9.284 0.523 16.491 1.00 81.50 162 THR A CA 1
ATOM 1226 C C . THR A 1 162 ? -10.069 1.731 16.993 1.00 81.50 162 THR A C 1
ATOM 1228 O O . THR A 1 162 ? -10.000 2.825 16.433 1.00 81.50 162 THR A O 1
ATOM 1231 N N . GLY A 1 163 ? -10.831 1.541 18.072 1.00 68.81 163 GLY A N 1
ATOM 1232 C CA . GLY A 1 163 ? -11.588 2.618 18.724 1.00 68.81 163 GLY A CA 1
ATOM 1233 C C . GLY A 1 163 ? -10.728 3.502 19.634 1.00 68.81 163 GLY A C 1
ATOM 1234 O O . GLY A 1 163 ? -11.239 4.424 20.258 1.00 68.81 163 GLY A O 1
ATOM 1235 N N . VAL A 1 164 ? -9.427 3.213 19.740 1.00 60.88 164 VAL A N 1
ATOM 1236 C CA . VAL A 1 164 ? -8.497 3.877 20.656 1.00 60.88 164 VAL A CA 1
ATOM 1237 C C . VAL A 1 164 ? -7.305 4.374 19.854 1.00 60.88 164 VAL A C 1
ATOM 1239 O O . VAL A 1 164 ? -6.711 3.603 19.106 1.00 60.88 164 VAL A O 1
ATOM 1242 N N . ALA A 1 165 ? -6.931 5.643 20.039 1.00 57.41 165 ALA A N 1
ATOM 1243 C CA . ALA A 1 165 ? -5.737 6.237 19.448 1.00 57.41 165 ALA A CA 1
ATOM 1244 C C . ALA A 1 165 ? -4.454 5.579 19.986 1.00 57.41 165 ALA A C 1
ATOM 1246 O O . ALA A 1 165 ? -3.794 6.087 20.892 1.00 57.41 165 ALA A O 1
ATOM 1247 N N . GLY A 1 166 ? -4.119 4.405 19.455 1.00 51.38 166 GLY A N 1
ATOM 1248 C CA . GLY A 1 166 ? -2.891 3.698 19.775 1.00 51.38 166 GLY A CA 1
ATOM 1249 C C . GLY A 1 166 ? -1.701 4.442 19.182 1.00 51.38 166 GLY A C 1
ATOM 1250 O O . GLY A 1 166 ? -1.525 4.457 17.967 1.00 51.38 166 GLY A O 1
ATOM 1251 N N . LYS A 1 167 ? -0.873 5.051 20.037 1.00 40.66 167 LYS A N 1
ATOM 1252 C CA . LYS A 1 167 ? 0.453 5.559 19.660 1.00 40.66 167 LYS A CA 1
ATOM 1253 C C . LYS A 1 167 ? 1.248 4.435 18.983 1.00 40.66 167 LYS A C 1
ATOM 1255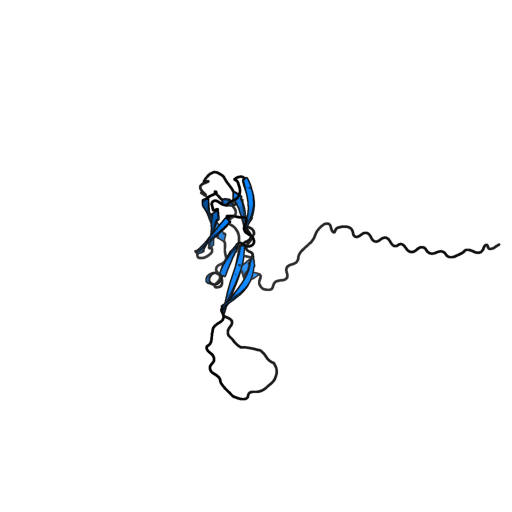 O O . LYS A 1 167 ? 1.612 3.469 19.651 1.00 40.66 167 LYS A O 1
ATOM 1260 N N . GLN A 1 168 ? 1.532 4.578 17.689 1.00 45.34 168 GLN A N 1
ATOM 1261 C CA . GLN A 1 168 ? 2.653 3.875 17.067 1.00 45.34 168 GLN A CA 1
ATOM 1262 C C . GLN A 1 168 ? 3.932 4.385 17.744 1.00 45.34 168 GLN A C 1
ATOM 1264 O O . GLN A 1 168 ? 4.091 5.595 17.930 1.00 45.34 168 GLN A O 1
ATOM 1269 N N . LYS A 1 169 ? 4.752 3.456 18.231 1.00 32.59 169 LYS A N 1
ATOM 1270 C CA . LYS A 1 169 ? 5.942 3.715 19.043 1.00 32.59 169 LYS A CA 1
ATOM 1271 C C . LYS A 1 169 ? 7.187 3.629 18.178 1.00 32.59 169 LYS A C 1
ATOM 1273 O O . LYS A 1 169 ? 7.187 2.743 17.298 1.00 32.59 169 LYS A O 1
#